Protein AF-A0A9W9ZNZ1-F1 (afdb_monomer_lite)

Radius of gyration: 25.0 Å; chains: 1; bounding box: 39×32×85 Å

Foldseek 3Di:
DDPVVVVVVVVVVVVVVVVVVVVVVVVVVVVVVVVVVVVVVVCVVDDPPPCVVLLVLQVQLLVCCVVVVDDSVVSCVVVVHDPVSCLQCVLLNLLCLQPVPVSVVLVVVQVVVDPDRDSNSSSVSSVVVCVVVVVVSVVCVVVSVHPVDDDDPVSVPDD

Structure (mmCIF, N/CA/C/O backbone):
data_AF-A0A9W9ZNZ1-F1
#
_entry.id   AF-A0A9W9ZNZ1-F1
#
loop_
_atom_site.group_PDB
_atom_site.id
_atom_site.type_symbol
_atom_site.label_atom_id
_atom_site.label_alt_id
_atom_site.label_comp_id
_atom_site.label_asym_id
_atom_site.label_entity_id
_atom_site.label_seq_id
_atom_site.pdbx_PDB_ins_code
_atom_site.Cartn_x
_atom_site.Cartn_y
_atom_site.Cartn_z
_atom_site.occupancy
_atom_site.B_iso_or_equiv
_atom_site.auth_seq_id
_atom_site.auth_comp_id
_atom_site.auth_asym_id
_atom_site.auth_atom_id
_atom_site.pdbx_PDB_model_num
ATOM 1 N N . MET A 1 1 ? 22.520 0.947 -68.127 1.00 58.72 1 MET A N 1
ATOM 2 C CA . MET A 1 1 ? 21.927 0.458 -66.866 1.00 58.72 1 MET A CA 1
ATOM 3 C C . MET A 1 1 ? 20.511 0.990 -66.829 1.00 58.72 1 MET A C 1
ATOM 5 O O . MET A 1 1 ? 20.337 2.164 -67.130 1.00 58.72 1 MET A O 1
ATOM 9 N N . ASP A 1 2 ? 19.522 0.124 -66.625 1.00 77.88 2 ASP A N 1
ATOM 10 C CA . ASP A 1 2 ? 18.105 0.493 -66.675 1.00 77.88 2 ASP A CA 1
ATOM 11 C C . ASP A 1 2 ? 17.727 1.223 -65.376 1.00 77.88 2 ASP A C 1
ATOM 13 O O . ASP A 1 2 ? 17.981 0.727 -64.278 1.00 77.88 2 ASP A O 1
ATOM 17 N N . VAL A 1 3 ? 17.129 2.411 -65.493 1.00 79.56 3 VAL A N 1
ATOM 18 C CA . VAL A 1 3 ? 16.695 3.252 -64.359 1.00 79.56 3 VAL A CA 1
ATOM 19 C C . VAL A 1 3 ? 15.777 2.470 -63.407 1.00 79.56 3 VAL A C 1
ATOM 21 O O . VAL A 1 3 ? 15.743 2.718 -62.200 1.00 79.56 3 VAL A O 1
ATOM 24 N N . LYS A 1 4 ? 15.051 1.477 -63.932 1.00 79.56 4 LYS A N 1
ATOM 25 C CA . LYS A 1 4 ? 14.180 0.591 -63.158 1.00 79.56 4 LYS A CA 1
ATOM 26 C C . LYS A 1 4 ? 14.952 -0.334 -62.210 1.00 79.56 4 LYS A C 1
ATOM 28 O O . LYS A 1 4 ? 14.472 -0.598 -61.104 1.00 79.56 4 LYS A O 1
ATOM 33 N N . ASP A 1 5 ? 16.133 -0.795 -62.616 1.00 83.12 5 ASP A N 1
ATOM 34 C CA . ASP A 1 5 ? 16.986 -1.669 -61.804 1.00 83.12 5 ASP A CA 1
ATOM 35 C C . ASP A 1 5 ? 17.641 -0.887 -60.659 1.00 83.12 5 ASP A C 1
ATOM 37 O O . ASP A 1 5 ? 17.686 -1.368 -59.523 1.00 83.12 5 ASP A O 1
ATOM 41 N N . GLU A 1 6 ? 18.056 0.357 -60.919 1.00 85.25 6 GLU A N 1
ATOM 42 C CA . GLU A 1 6 ? 18.556 1.274 -59.886 1.00 85.25 6 GLU A CA 1
ATOM 43 C C . GLU A 1 6 ? 17.466 1.603 -58.857 1.00 85.25 6 GLU A C 1
ATOM 45 O O . GLU A 1 6 ? 17.697 1.479 -57.653 1.00 85.25 6 GLU A O 1
ATOM 50 N N . LEU A 1 7 ? 16.241 1.905 -59.305 1.00 85.56 7 LEU A N 1
ATOM 51 C CA . LEU A 1 7 ? 15.114 2.191 -58.411 1.00 85.56 7 LEU A CA 1
ATOM 52 C C . LEU A 1 7 ? 14.756 0.985 -57.520 1.00 85.56 7 LEU A C 1
ATOM 54 O O . LEU A 1 7 ? 14.469 1.142 -56.328 1.00 85.56 7 LEU A O 1
ATOM 58 N N . GLN A 1 8 ? 14.808 -0.237 -58.065 1.00 87.06 8 GLN A N 1
ATOM 59 C CA . GLN A 1 8 ? 14.614 -1.458 -57.278 1.00 87.06 8 GLN A CA 1
ATOM 60 C C . GLN A 1 8 ? 15.736 -1.685 -56.261 1.00 87.06 8 GLN A C 1
ATOM 62 O O . GLN A 1 8 ? 15.458 -2.135 -55.142 1.00 87.06 8 GLN A O 1
ATOM 67 N N . ALA A 1 9 ? 16.985 -1.386 -56.622 1.00 86.81 9 ALA A N 1
ATOM 68 C CA . ALA A 1 9 ? 18.118 -1.486 -55.712 1.00 86.81 9 ALA A CA 1
ATOM 69 C C . ALA A 1 9 ? 17.970 -0.504 -54.538 1.00 86.81 9 ALA A C 1
ATOM 71 O O . ALA A 1 9 ? 18.076 -0.919 -53.380 1.00 86.81 9 ALA A O 1
ATOM 72 N N . THR A 1 10 ? 17.606 0.754 -54.809 1.00 86.69 10 THR A N 1
ATOM 73 C CA . THR A 1 10 ? 17.369 1.773 -53.775 1.00 86.69 10 THR A CA 1
ATOM 74 C C . THR A 1 10 ? 16.201 1.403 -52.860 1.00 86.69 10 THR A C 1
ATOM 76 O O . THR A 1 10 ? 16.311 1.522 -51.639 1.00 86.69 10 THR A O 1
ATOM 79 N N . LEU A 1 11 ? 15.098 0.874 -53.406 1.00 90.06 11 LEU A N 1
ATOM 80 C CA . LEU A 1 11 ? 13.949 0.436 -52.606 1.00 90.06 11 LEU A CA 1
ATOM 81 C C . LEU A 1 11 ? 14.306 -0.741 -51.684 1.00 90.06 11 LEU A C 1
ATOM 83 O O . LEU A 1 11 ? 13.904 -0.765 -50.518 1.00 90.06 11 LEU A O 1
ATOM 87 N N . LYS A 1 12 ? 15.081 -1.716 -52.180 1.00 89.38 12 LYS A N 1
ATOM 88 C CA . LYS A 1 12 ? 15.592 -2.828 -51.358 1.00 89.38 12 LYS A CA 1
ATOM 89 C C . LYS A 1 12 ? 16.502 -2.319 -50.241 1.00 89.38 12 LYS A C 1
ATOM 91 O O . LYS A 1 12 ? 16.408 -2.799 -49.111 1.00 89.38 12 LYS A O 1
ATOM 96 N N . GLN A 1 13 ? 17.350 -1.339 -50.540 1.00 90.75 13 GLN A N 1
ATOM 97 C CA . GLN A 1 13 ? 18.266 -0.744 -49.572 1.00 90.75 13 GLN A CA 1
ATOM 98 C C . GLN A 1 13 ? 17.515 0.051 -48.492 1.00 90.75 13 GLN A C 1
ATOM 100 O O . GLN A 1 13 ? 17.805 -0.113 -47.309 1.00 90.75 13 GLN A O 1
ATOM 105 N N . SER A 1 14 ? 16.491 0.817 -48.881 1.00 89.50 14 SER A N 1
ATOM 106 C CA . SER A 1 14 ? 15.605 1.550 -47.967 1.00 89.50 14 SER A CA 1
ATOM 107 C C . SER A 1 14 ? 14.846 0.611 -47.022 1.00 89.50 14 SER A C 1
ATOM 109 O O . SER A 1 14 ? 14.886 0.803 -45.807 1.00 89.50 14 SER A O 1
ATOM 111 N N . LYS A 1 15 ? 14.248 -0.472 -47.542 1.00 92.62 15 LYS A N 1
ATOM 112 C CA . LYS A 1 15 ? 13.574 -1.489 -46.710 1.00 92.62 15 LYS A CA 1
ATOM 113 C C . LYS A 1 15 ? 14.522 -2.127 -45.697 1.00 92.62 15 LYS A C 1
ATOM 115 O O . LYS A 1 15 ? 14.185 -2.246 -44.525 1.00 92.62 15 LYS A O 1
ATOM 120 N N . LYS A 1 16 ? 15.738 -2.472 -46.130 1.00 93.06 16 LYS A N 1
ATOM 121 C CA . LYS A 1 16 ? 16.763 -3.049 -45.251 1.00 93.06 16 LYS A CA 1
ATOM 122 C C . LYS A 1 16 ? 17.169 -2.084 -44.132 1.00 93.06 16 LYS A C 1
ATOM 124 O O . LYS A 1 16 ? 17.410 -2.523 -43.010 1.00 93.06 16 LYS A O 1
ATOM 129 N N . PHE A 1 17 ? 17.230 -0.785 -44.425 1.00 92.19 17 PHE A N 1
ATOM 130 C CA . PHE A 1 17 ? 17.522 0.249 -43.433 1.00 92.19 17 PHE A CA 1
ATOM 131 C C . PHE A 1 17 ? 16.384 0.399 -42.414 1.00 92.19 17 PHE A C 1
ATOM 133 O O . PHE A 1 17 ? 16.641 0.470 -41.213 1.00 92.19 17 PHE A O 1
ATOM 140 N N . GLN A 1 18 ? 15.130 0.357 -42.875 1.00 92.56 18 GLN A N 1
ATOM 141 C CA . GLN A 1 18 ? 13.954 0.398 -42.005 1.00 92.56 18 GLN A CA 1
ATOM 142 C C . GLN A 1 18 ? 13.894 -0.817 -41.069 1.00 92.56 18 GLN A C 1
ATOM 144 O O . GLN A 1 18 ? 13.687 -0.660 -39.867 1.00 92.56 18 GLN A O 1
ATOM 149 N N . ASP A 1 19 ? 14.145 -2.020 -41.590 1.00 93.50 19 ASP A N 1
ATOM 150 C CA . ASP A 1 19 ? 14.170 -3.246 -40.787 1.00 93.50 19 ASP A CA 1
ATOM 151 C C . ASP A 1 19 ? 15.261 -3.203 -39.709 1.00 93.50 19 ASP A C 1
ATOM 153 O O . ASP A 1 19 ? 15.041 -3.628 -38.572 1.00 93.50 19 ASP A O 1
ATOM 157 N N . LEU A 1 20 ? 16.438 -2.664 -40.043 1.00 93.94 20 LEU A N 1
ATOM 158 C CA . LEU A 1 20 ? 17.521 -2.446 -39.082 1.00 93.94 20 LEU A CA 1
ATOM 159 C C . LEU A 1 20 ? 17.131 -1.430 -38.002 1.00 93.94 20 LEU A C 1
ATOM 161 O O . LEU A 1 20 ? 17.412 -1.666 -36.825 1.00 93.94 20 LEU A O 1
ATOM 165 N N . SER A 1 21 ? 16.459 -0.341 -38.380 1.00 92.50 21 SER A N 1
ATOM 166 C CA . SER A 1 21 ? 15.965 0.668 -37.438 1.00 92.50 21 SER A CA 1
ATOM 167 C C . SER A 1 21 ? 14.959 0.070 -36.453 1.00 92.50 21 SER A C 1
ATOM 169 O O . SER A 1 21 ? 15.146 0.181 -35.243 1.00 92.50 21 SER A O 1
ATOM 171 N N . ASN A 1 22 ? 13.961 -0.662 -36.955 1.00 92.75 22 ASN A N 1
ATOM 172 C CA . ASN A 1 22 ? 12.922 -1.286 -36.132 1.00 92.75 22 ASN A CA 1
ATOM 173 C C . ASN A 1 22 ? 13.507 -2.329 -35.163 1.00 92.75 22 ASN A C 1
ATOM 175 O O . ASN A 1 22 ? 13.097 -2.422 -34.007 1.00 92.75 22 ASN A O 1
ATOM 179 N N . ARG A 1 23 ? 14.502 -3.112 -35.607 1.00 93.12 23 ARG A N 1
ATOM 180 C CA . ARG A 1 23 ? 15.212 -4.062 -34.732 1.00 93.12 23 ARG A CA 1
ATOM 181 C C . ARG A 1 23 ? 15.959 -3.346 -33.614 1.00 93.12 23 ARG A C 1
ATOM 183 O O . ARG A 1 23 ? 15.912 -3.792 -32.472 1.00 93.12 23 ARG A O 1
ATOM 190 N N . ARG A 1 24 ? 16.629 -2.236 -33.930 1.00 94.12 24 ARG A N 1
ATOM 191 C CA . ARG A 1 24 ? 17.354 -1.437 -32.938 1.00 94.12 24 ARG A CA 1
ATOM 192 C C . ARG A 1 24 ? 16.403 -0.810 -31.921 1.00 94.12 24 ARG A C 1
ATOM 194 O O . ARG A 1 24 ? 16.706 -0.819 -30.734 1.00 94.12 24 ARG A O 1
ATOM 201 N N . GLU A 1 25 ? 15.248 -0.330 -32.370 1.00 93.19 25 GLU A N 1
ATOM 202 C CA . GLU A 1 25 ? 14.194 0.200 -31.502 1.00 93.19 25 GLU A CA 1
ATOM 203 C C . GLU A 1 25 ? 13.619 -0.880 -30.573 1.00 93.19 25 GLU A C 1
ATOM 205 O O . GLU A 1 25 ? 13.505 -0.658 -29.371 1.00 93.19 25 GLU A O 1
ATOM 210 N N . ALA A 1 26 ? 13.363 -2.089 -31.080 1.00 93.00 26 ALA A N 1
ATOM 211 C CA . ALA A 1 26 ? 12.909 -3.210 -30.256 1.00 93.00 26 ALA A CA 1
ATOM 212 C C . ALA A 1 26 ? 13.941 -3.620 -29.188 1.00 93.00 26 ALA A C 1
ATOM 214 O O . ALA A 1 26 ? 13.572 -3.914 -28.050 1.00 93.00 26 ALA A O 1
ATOM 215 N N . GLU A 1 27 ? 15.234 -3.619 -29.524 1.00 95.44 27 GLU A N 1
ATOM 216 C CA . GLU A 1 27 ? 16.312 -3.882 -28.561 1.00 95.44 27 GLU A CA 1
ATOM 217 C C . GLU A 1 27 ? 16.435 -2.769 -27.506 1.00 95.44 27 GLU A C 1
ATOM 219 O O . GLU A 1 27 ? 16.597 -3.054 -26.314 1.00 95.44 27 GLU A O 1
ATOM 224 N N . LEU A 1 28 ? 16.277 -1.502 -27.904 1.00 93.44 28 LEU A N 1
ATOM 225 C CA . LEU A 1 28 ? 16.206 -0.378 -26.966 1.00 93.44 28 LEU A CA 1
ATOM 226 C C . LEU A 1 28 ? 14.998 -0.514 -26.034 1.00 93.44 28 LEU A C 1
ATOM 228 O O . LEU A 1 28 ? 15.151 -0.377 -24.823 1.00 93.44 28 LEU A O 1
ATOM 232 N N . GLN A 1 29 ? 13.829 -0.881 -26.557 1.00 88.12 29 GLN A N 1
ATOM 233 C CA . GLN A 1 29 ? 12.618 -1.067 -25.759 1.00 88.12 29 GLN A CA 1
ATOM 234 C C . GLN A 1 29 ? 12.747 -2.229 -24.764 1.00 88.12 29 GLN A C 1
ATOM 236 O O . GLN A 1 29 ? 12.314 -2.119 -23.611 1.00 88.12 29 GLN A O 1
ATOM 241 N N . LYS A 1 30 ? 13.391 -3.334 -25.166 1.00 91.56 30 LYS A N 1
ATOM 242 C CA . LYS A 1 30 ? 13.742 -4.436 -24.254 1.00 91.56 30 LYS A CA 1
ATOM 243 C C . LYS A 1 30 ? 14.691 -3.968 -23.156 1.00 91.56 30 LYS A C 1
ATOM 245 O O . LYS A 1 30 ? 14.488 -4.325 -21.997 1.00 91.56 30 LYS A O 1
ATOM 250 N N . THR A 1 31 ? 15.691 -3.162 -23.508 1.00 91.12 31 THR A N 1
ATOM 251 C CA . THR A 1 31 ? 16.669 -2.615 -22.558 1.00 91.12 31 THR A CA 1
ATOM 252 C C . THR A 1 31 ? 16.000 -1.676 -21.561 1.00 91.12 31 THR A C 1
ATOM 254 O O . THR A 1 31 ? 16.190 -1.849 -20.362 1.00 91.12 31 THR A O 1
ATOM 257 N N . ILE A 1 32 ? 15.143 -0.763 -22.026 1.00 87.62 32 ILE A N 1
ATOM 258 C CA . ILE A 1 32 ? 14.329 0.116 -21.174 1.00 87.62 32 ILE A CA 1
ATOM 259 C C . ILE A 1 32 ? 13.466 -0.721 -20.226 1.00 87.62 32 ILE A C 1
ATOM 261 O O . ILE A 1 32 ? 13.457 -0.481 -19.025 1.00 87.62 32 ILE A O 1
ATOM 265 N N . SER A 1 33 ? 12.805 -1.764 -20.733 1.00 84.38 33 SER A N 1
ATOM 266 C CA . SER A 1 33 ? 11.963 -2.648 -19.913 1.00 84.38 33 SER A CA 1
ATOM 267 C C . SER A 1 33 ? 12.765 -3.455 -18.882 1.00 84.38 33 SER A C 1
ATOM 269 O O . SER A 1 33 ? 12.270 -3.764 -17.800 1.00 84.38 33 SER A O 1
ATOM 271 N N . ALA A 1 34 ? 14.001 -3.839 -19.206 1.00 84.38 34 ALA A N 1
ATOM 272 C CA . ALA A 1 34 ? 14.905 -4.511 -18.275 1.00 84.38 34 ALA A CA 1
ATOM 273 C C . ALA A 1 34 ? 15.464 -3.538 -17.226 1.00 84.38 34 ALA A C 1
ATOM 275 O O . ALA A 1 34 ? 15.555 -3.892 -16.054 1.00 84.38 34 ALA A O 1
ATOM 276 N N . MET A 1 35 ? 15.792 -2.307 -17.626 1.00 82.12 35 MET A N 1
ATOM 277 C CA . MET A 1 35 ? 16.203 -1.239 -16.717 1.00 82.12 35 MET A CA 1
ATOM 278 C C . MET A 1 35 ? 15.071 -0.858 -15.769 1.00 82.12 35 MET A C 1
ATOM 280 O O . MET A 1 35 ? 15.324 -0.753 -14.579 1.00 82.12 35 MET A O 1
ATOM 284 N N . GLN A 1 36 ? 13.831 -0.749 -16.252 1.00 65.88 36 GLN A N 1
ATOM 285 C CA . GLN A 1 36 ? 12.671 -0.475 -15.405 1.00 65.88 36 GLN A CA 1
ATOM 286 C C . GLN A 1 36 ? 12.456 -1.585 -14.371 1.00 65.88 36 GLN A C 1
ATOM 288 O O . GLN A 1 36 ? 12.281 -1.287 -13.199 1.00 65.88 36 GLN A O 1
ATOM 293 N N . ARG A 1 37 ? 12.585 -2.863 -14.764 1.00 66.75 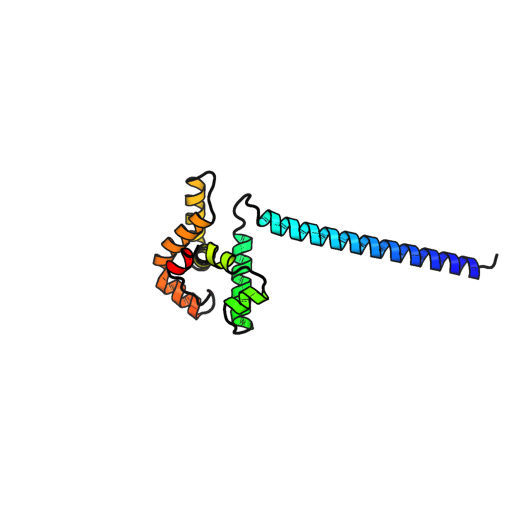37 ARG A N 1
ATOM 294 C CA . ARG A 1 37 ? 12.552 -3.986 -13.810 1.00 66.75 37 ARG A CA 1
ATOM 295 C C . ARG A 1 37 ? 13.669 -3.907 -12.774 1.00 66.75 37 ARG A C 1
ATOM 297 O O . ARG A 1 37 ? 13.412 -4.126 -11.600 1.00 66.75 37 ARG A O 1
ATOM 304 N N . ARG A 1 38 ? 14.889 -3.549 -13.185 1.00 72.75 38 ARG A N 1
ATOM 305 C CA . ARG A 1 38 ? 16.009 -3.346 -12.255 1.00 72.75 38 ARG A CA 1
ATOM 306 C C . ARG A 1 38 ? 15.803 -2.141 -11.346 1.00 72.75 38 ARG A C 1
ATOM 308 O O . ARG A 1 38 ? 16.240 -2.197 -10.208 1.00 72.75 38 ARG A O 1
ATOM 315 N N . ILE A 1 39 ? 15.172 -1.070 -11.824 1.00 64.69 39 ILE A N 1
ATOM 316 C CA . ILE A 1 39 ? 14.781 0.077 -11.000 1.00 64.69 39 ILE A CA 1
ATOM 317 C C . ILE A 1 39 ? 13.745 -0.379 -9.977 1.00 64.69 39 ILE A C 1
ATOM 319 O O . ILE A 1 39 ? 13.967 -0.153 -8.801 1.00 64.69 39 ILE A O 1
ATOM 323 N N . ASP A 1 40 ? 12.707 -1.114 -10.374 1.00 53.94 40 ASP A N 1
ATOM 324 C CA . ASP A 1 40 ? 11.700 -1.651 -9.449 1.00 53.94 40 ASP A CA 1
ATOM 325 C C . ASP A 1 40 ? 12.316 -2.640 -8.427 1.00 53.94 40 ASP A C 1
ATOM 327 O O . ASP A 1 40 ? 11.925 -2.675 -7.258 1.00 53.94 40 ASP A O 1
ATOM 331 N N . GLU A 1 41 ? 13.306 -3.437 -8.847 1.00 56.41 41 GLU A N 1
ATOM 332 C CA . GLU A 1 41 ? 14.076 -4.346 -7.987 1.00 56.41 41 GLU A CA 1
ATOM 333 C C . GLU A 1 41 ? 15.003 -3.583 -7.030 1.00 56.41 41 GLU A C 1
ATOM 335 O O . GLU A 1 41 ? 15.049 -3.917 -5.851 1.00 56.41 41 GLU A O 1
ATOM 340 N N . LEU A 1 42 ? 15.704 -2.542 -7.494 1.00 51.84 42 LEU A N 1
ATOM 341 C CA . LEU A 1 42 ? 16.569 -1.679 -6.676 1.00 51.84 42 LEU A CA 1
ATOM 342 C C . LEU A 1 42 ? 15.761 -0.779 -5.734 1.00 51.84 42 LEU A C 1
ATOM 344 O O . LEU A 1 42 ? 16.164 -0.572 -4.598 1.00 51.84 42 LEU A O 1
ATOM 348 N N . GLU A 1 43 ? 14.583 -0.327 -6.151 1.00 52.16 43 GLU A N 1
ATOM 349 C CA . GLU A 1 43 ? 13.572 0.269 -5.276 1.00 52.16 43 GLU A CA 1
ATOM 350 C C . GLU A 1 43 ? 13.096 -0.733 -4.207 1.00 52.16 43 GLU A C 1
ATOM 352 O O . GLU A 1 43 ? 12.691 -0.332 -3.114 1.00 52.16 43 GLU A O 1
ATOM 357 N N . GLY A 1 44 ? 13.178 -2.038 -4.490 1.00 43.19 44 GLY A N 1
ATOM 358 C CA . GLY A 1 44 ? 13.040 -3.119 -3.513 1.00 43.19 44 GLY A CA 1
ATOM 359 C C . GLY A 1 44 ? 14.292 -3.362 -2.654 1.00 43.19 44 GLY A C 1
ATOM 360 O O . GLY A 1 44 ? 14.166 -3.808 -1.512 1.00 43.19 44 GLY A O 1
ATOM 361 N N . VAL A 1 45 ? 15.492 -3.026 -3.144 1.00 40.97 45 VAL A N 1
ATOM 362 C CA . VAL A 1 45 ? 16.776 -3.096 -2.420 1.00 40.97 45 VAL A CA 1
ATOM 363 C C . VAL A 1 45 ? 17.067 -1.752 -1.742 1.00 40.97 45 VAL A C 1
ATOM 365 O O . VAL A 1 45 ? 17.932 -0.985 -2.139 1.00 40.97 45 VAL A O 1
ATOM 368 N N . ILE A 1 46 ? 16.302 -1.492 -0.682 1.00 48.84 46 ILE A N 1
ATOM 369 C CA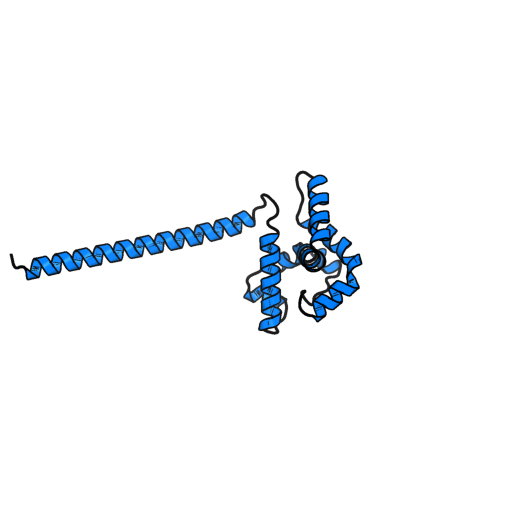 . ILE A 1 46 ? 16.632 -0.703 0.519 1.00 48.84 46 ILE A CA 1
ATOM 370 C C . ILE A 1 46 ? 17.863 0.225 0.376 1.00 48.84 46 ILE A C 1
ATOM 372 O O . ILE A 1 46 ? 18.919 -0.000 0.969 1.00 48.84 46 ILE A O 1
ATOM 376 N N . SER A 1 47 ? 17.682 1.348 -0.316 1.00 41.34 47 SER A N 1
ATOM 377 C CA . SER A 1 47 ? 18.298 2.614 0.079 1.00 41.34 47 SER A CA 1
ATOM 378 C C . SER A 1 47 ? 17.175 3.635 0.249 1.00 41.34 47 SER A C 1
ATOM 380 O O . SER A 1 47 ? 16.620 4.115 -0.732 1.00 41.34 47 SER A O 1
ATOM 382 N N . GLY A 1 48 ? 16.790 3.902 1.501 1.00 47.62 48 GLY A N 1
ATOM 383 C CA . GLY A 1 48 ? 15.773 4.900 1.847 1.00 47.62 48 GLY A CA 1
ATOM 384 C C . GLY A 1 48 ? 14.335 4.494 1.507 1.00 47.62 48 GLY A C 1
ATOM 385 O O . GLY A 1 48 ? 13.768 5.014 0.561 1.00 47.62 48 GLY A O 1
ATOM 386 N N . LEU A 1 49 ? 13.761 3.570 2.294 1.00 56.97 49 LEU A N 1
ATOM 387 C CA . LEU A 1 49 ? 12.316 3.320 2.482 1.00 56.97 49 LEU A CA 1
ATOM 388 C C . LEU A 1 49 ? 11.392 3.893 1.377 1.00 56.97 49 LEU A C 1
ATOM 390 O O . LEU A 1 49 ? 10.729 4.905 1.600 1.00 56.97 49 LEU A O 1
ATOM 394 N N . ASN A 1 50 ? 11.316 3.259 0.199 1.00 64.00 50 ASN A N 1
ATOM 395 C CA . ASN A 1 50 ? 10.355 3.636 -0.848 1.00 64.00 50 ASN A CA 1
ATOM 396 C C . ASN A 1 50 ? 8.926 3.213 -0.437 1.00 64.00 50 ASN A C 1
ATOM 398 O O . ASN A 1 50 ? 8.362 2.229 -0.928 1.00 64.00 50 ASN A O 1
ATOM 402 N N . LEU A 1 51 ? 8.361 3.939 0.531 1.00 75.69 51 LEU A N 1
ATOM 403 C CA . LEU A 1 51 ? 7.002 3.742 1.038 1.00 75.69 51 LEU A CA 1
ATOM 404 C C . LEU A 1 51 ? 5.959 4.153 -0.011 1.00 75.69 51 LEU A C 1
ATOM 406 O O . LEU A 1 51 ? 4.883 3.560 -0.066 1.00 75.69 51 LEU A O 1
ATOM 410 N N . ASP A 1 52 ? 6.311 5.044 -0.940 1.00 79.94 52 ASP A N 1
ATOM 411 C CA . ASP A 1 52 ? 5.470 5.417 -2.083 1.00 79.94 52 ASP A CA 1
ATOM 412 C C . ASP A 1 52 ? 5.087 4.207 -2.935 1.00 79.94 52 ASP A C 1
ATOM 414 O O . ASP A 1 52 ? 3.921 4.035 -3.311 1.00 79.94 52 ASP A O 1
ATOM 418 N N . GLY A 1 53 ? 6.053 3.328 -3.217 1.00 80.62 53 GLY A N 1
ATOM 419 C CA . GLY A 1 53 ? 5.806 2.072 -3.919 1.00 80.62 53 GLY A CA 1
ATOM 420 C C . GLY A 1 53 ? 4.792 1.197 -3.180 1.00 80.62 53 GLY A C 1
ATOM 421 O O . GLY A 1 53 ? 3.909 0.598 -3.797 1.00 80.62 53 GLY A O 1
ATOM 422 N N . VAL A 1 54 ? 4.858 1.156 -1.849 1.00 83.38 54 VAL A N 1
ATOM 423 C CA . VAL A 1 54 ? 3.901 0.416 -1.015 1.00 83.38 54 VAL A CA 1
ATOM 424 C C . VAL A 1 54 ? 2.509 1.053 -1.076 1.00 83.38 54 VAL A C 1
ATOM 426 O O . VAL A 1 54 ? 1.542 0.345 -1.364 1.00 83.38 54 VAL A O 1
ATOM 429 N N . HIS A 1 55 ? 2.392 2.373 -0.908 1.00 86.94 55 HIS A N 1
ATOM 430 C CA . HIS A 1 55 ? 1.109 3.077 -0.988 1.00 86.94 55 HIS A CA 1
ATOM 431 C C . HIS A 1 55 ? 0.435 2.899 -2.354 1.00 86.94 55 HIS A C 1
ATOM 433 O O . HIS A 1 55 ? -0.772 2.651 -2.431 1.00 86.94 55 HIS A O 1
ATOM 439 N N . LYS A 1 56 ? 1.208 2.962 -3.449 1.00 87.94 56 LYS A N 1
ATOM 440 C CA . LYS A 1 56 ? 0.709 2.695 -4.809 1.00 87.94 56 LYS A CA 1
ATOM 4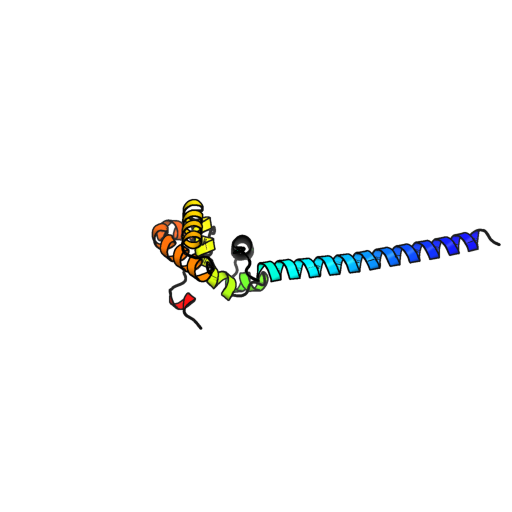41 C C . LYS A 1 56 ? 0.152 1.277 -4.926 1.00 87.94 56 LYS A C 1
ATOM 443 O O . LYS A 1 56 ? -0.956 1.098 -5.436 1.00 87.94 56 LYS A O 1
ATOM 448 N N . ARG A 1 57 ? 0.885 0.273 -4.426 1.00 87.19 57 ARG A N 1
ATOM 449 C CA . ARG A 1 57 ? 0.437 -1.129 -4.431 1.00 87.19 57 ARG A CA 1
ATOM 450 C C . ARG A 1 57 ? -0.839 -1.318 -3.604 1.00 87.19 57 ARG A C 1
ATOM 452 O O . ARG A 1 57 ? -1.773 -1.948 -4.095 1.00 87.19 57 ARG A O 1
ATOM 459 N N . TYR A 1 58 ? -0.921 -0.720 -2.413 1.00 90.31 58 TYR A N 1
ATOM 460 C CA . TYR A 1 58 ? -2.119 -0.757 -1.566 1.00 90.31 58 TYR A CA 1
ATOM 461 C C . TYR A 1 58 ? -3.342 -0.183 -2.288 1.00 90.31 58 TYR A C 1
ATOM 463 O O . TYR A 1 58 ? -4.361 -0.862 -2.417 1.00 90.31 58 TYR A O 1
ATOM 471 N N . LYS A 1 59 ? -3.222 1.032 -2.844 1.00 90.44 59 LYS A N 1
ATOM 472 C CA . LYS A 1 59 ? -4.308 1.696 -3.584 1.00 90.44 59 LYS A CA 1
ATOM 473 C C . LYS A 1 59 ? -4.763 0.879 -4.797 1.00 90.44 59 LYS A C 1
ATOM 475 O O . LYS A 1 59 ? -5.959 0.796 -5.065 1.00 90.44 59 LYS A O 1
ATOM 480 N N . ARG A 1 60 ? -3.835 0.246 -5.527 1.00 90.94 60 ARG A N 1
ATOM 481 C CA . ARG A 1 60 ? -4.170 -0.626 -6.667 1.00 90.94 60 ARG A CA 1
ATOM 482 C C . ARG A 1 60 ? -4.936 -1.874 -6.242 1.00 90.94 60 ARG A C 1
ATOM 484 O O . ARG A 1 60 ? -5.951 -2.179 -6.860 1.00 90.94 60 ARG A O 1
ATOM 491 N N . VAL A 1 61 ? -4.492 -2.562 -5.192 1.00 89.94 61 VAL A N 1
ATOM 492 C CA . VAL A 1 61 ? -5.197 -3.743 -4.672 1.00 89.94 61 VAL A CA 1
ATOM 493 C C . VAL A 1 61 ? -6.588 -3.363 -4.169 1.00 89.94 61 VAL A C 1
ATOM 495 O O . VAL A 1 61 ? -7.553 -4.036 -4.520 1.00 89.94 61 VAL A O 1
ATOM 498 N N . LEU A 1 62 ? -6.712 -2.253 -3.434 1.00 91.81 62 LEU A N 1
ATOM 499 C CA . LEU A 1 62 ? -8.003 -1.728 -2.988 1.00 91.81 62 LEU A CA 1
ATOM 500 C C . LEU A 1 62 ? -8.950 -1.475 -4.169 1.00 91.81 62 LEU A C 1
ATOM 502 O O . LEU A 1 62 ? -10.092 -1.928 -4.155 1.00 91.81 62 LEU A O 1
ATOM 506 N N . LYS A 1 63 ? -8.452 -0.823 -5.225 1.00 92.50 63 LYS A N 1
ATOM 507 C CA . LYS A 1 63 ? -9.219 -0.564 -6.446 1.00 92.50 63 LYS A CA 1
ATOM 508 C C . LYS A 1 63 ? -9.700 -1.859 -7.112 1.00 92.50 63 LYS A C 1
ATOM 510 O O . LYS A 1 63 ? -10.860 -1.945 -7.493 1.00 92.50 63 LYS A O 1
ATOM 515 N N . ILE A 1 64 ? -8.856 -2.889 -7.194 1.00 90.69 64 ILE A N 1
ATOM 516 C CA . ILE A 1 64 ? -9.241 -4.189 -7.770 1.00 90.69 64 ILE A CA 1
ATOM 517 C C . ILE A 1 64 ? -10.329 -4.872 -6.931 1.00 90.69 64 ILE A C 1
ATOM 519 O O . ILE A 1 64 ? -11.286 -5.392 -7.504 1.00 90.69 64 ILE A O 1
ATOM 523 N N . VAL A 1 65 ? -10.210 -4.848 -5.597 1.00 89.88 65 VAL A N 1
ATOM 524 C CA . VAL A 1 65 ? -11.240 -5.385 -4.687 1.00 89.88 65 VAL A CA 1
ATOM 525 C C . VAL A 1 65 ?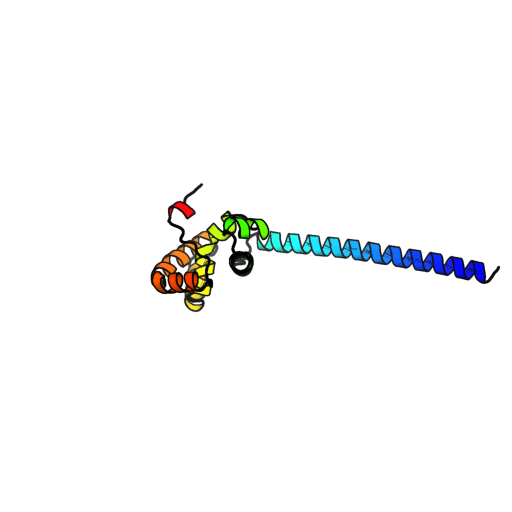 -12.590 -4.714 -4.953 1.00 89.88 65 VAL A C 1
ATOM 527 O O . VAL A 1 65 ? -13.602 -5.403 -5.054 1.00 89.88 65 VAL A O 1
ATOM 530 N N . GLN A 1 66 ? -12.606 -3.391 -5.120 1.00 89.31 66 GLN A N 1
ATOM 531 C CA . GLN A 1 66 ? -13.828 -2.628 -5.385 1.00 89.31 66 GLN A CA 1
ATOM 532 C C . GLN A 1 66 ? -14.407 -2.892 -6.781 1.00 89.31 66 GLN A C 1
ATOM 534 O O . GLN A 1 66 ? -15.587 -3.215 -6.906 1.00 89.31 66 GLN A O 1
ATOM 539 N N . GLU A 1 67 ? -13.587 -2.769 -7.829 1.00 91.75 67 GLU A N 1
ATOM 540 C CA . GLU A 1 67 ? -14.028 -2.879 -9.225 1.00 91.75 67 GLU A CA 1
ATOM 541 C C . GLU A 1 67 ? -14.505 -4.290 -9.565 1.00 91.75 67 GLU A C 1
ATOM 543 O O . GLU A 1 67 ? -15.508 -4.463 -10.254 1.00 91.75 67 GLU A O 1
ATOM 548 N N . LYS A 1 68 ? -13.794 -5.310 -9.074 1.00 90.19 68 LYS A N 1
ATOM 549 C CA . LYS A 1 68 ? -14.078 -6.712 -9.402 1.00 90.19 68 LYS A CA 1
ATOM 550 C C . LYS A 1 68 ? -14.908 -7.427 -8.345 1.00 90.19 68 LYS A C 1
ATOM 552 O O . LYS A 1 68 ? -15.260 -8.584 -8.556 1.00 90.19 68 LYS A O 1
ATOM 557 N N . ARG A 1 69 ? -15.195 -6.768 -7.214 1.00 88.19 69 ARG A N 1
ATOM 558 C CA . ARG A 1 69 ? -15.901 -7.346 -6.056 1.00 88.19 69 ARG A CA 1
ATOM 559 C C . ARG A 1 69 ? -15.328 -8.706 -5.644 1.00 88.19 69 ARG A C 1
ATOM 561 O O . ARG A 1 69 ? -16.067 -9.647 -5.363 1.00 88.19 69 ARG A O 1
ATOM 568 N N . CYS A 1 70 ? -14.003 -8.825 -5.657 1.00 87.62 70 CYS A N 1
ATOM 569 C CA . CYS A 1 70 ? -13.301 -10.066 -5.350 1.00 87.62 70 CYS A CA 1
ATOM 570 C C . CYS A 1 70 ? -12.662 -10.030 -3.955 1.00 87.62 70 CYS A C 1
ATOM 572 O O . CYS A 1 70 ? -12.602 -8.991 -3.297 1.00 87.62 70 CYS A O 1
ATOM 574 N N . SER A 1 71 ? -12.186 -11.184 -3.483 1.00 86.94 71 SER A N 1
ATOM 575 C CA . SER A 1 71 ? -11.478 -11.258 -2.205 1.00 86.94 71 SER A CA 1
ATOM 576 C C . SER A 1 71 ? -10.129 -10.530 -2.270 1.00 86.94 71 SER A C 1
ATOM 578 O O . SER A 1 71 ? -9.520 -10.403 -3.333 1.00 86.94 71 SER A O 1
ATOM 580 N N . LEU A 1 72 ? -9.604 -10.108 -1.115 1.00 85.19 72 LEU A N 1
ATOM 581 C CA . LEU A 1 72 ? -8.273 -9.496 -1.034 1.00 85.19 72 LEU A CA 1
ATOM 582 C C . LEU A 1 72 ? -7.185 -10.406 -1.633 1.00 85.19 72 LEU A C 1
ATOM 584 O O . LEU A 1 72 ? -6.343 -9.943 -2.394 1.00 85.19 72 LEU A O 1
ATOM 588 N N . ALA A 1 73 ? -7.227 -11.709 -1.337 1.00 84.88 73 ALA A N 1
ATOM 589 C CA . ALA A 1 73 ? -6.260 -12.671 -1.868 1.00 84.88 73 ALA A CA 1
ATOM 590 C C . ALA A 1 73 ? -6.306 -12.758 -3.404 1.00 84.88 73 ALA A C 1
ATOM 592 O O . ALA A 1 73 ? -5.264 -12.834 -4.054 1.00 84.88 73 ALA A O 1
ATOM 593 N N . GLU A 1 74 ? -7.507 -12.702 -3.982 1.00 87.31 74 GLU A N 1
ATOM 594 C CA . GLU A 1 74 ? -7.711 -12.672 -5.428 1.00 87.31 74 GLU A CA 1
ATOM 595 C C . GLU A 1 74 ? -7.157 -11.383 -6.045 1.00 87.31 74 GLU A C 1
ATOM 597 O O . GLU A 1 74 ? -6.397 -11.435 -7.011 1.00 87.31 74 GLU A O 1
ATOM 602 N N . ALA A 1 75 ? -7.472 -10.228 -5.454 1.00 89.00 75 ALA A N 1
ATOM 603 C CA . ALA A 1 75 ? -6.985 -8.934 -5.919 1.00 89.00 75 ALA A CA 1
ATOM 604 C C . ALA A 1 75 ? -5.451 -8.842 -5.892 1.00 89.00 75 ALA A C 1
ATOM 606 O O . ALA A 1 75 ? -4.835 -8.372 -6.850 1.00 89.00 75 ALA A O 1
ATOM 607 N N . MET A 1 76 ? -4.824 -9.346 -4.824 1.00 85.25 76 MET A N 1
ATOM 608 C CA . MET A 1 76 ? -3.367 -9.428 -4.712 1.00 85.25 76 MET A CA 1
ATOM 609 C C . MET A 1 76 ? -2.761 -10.338 -5.782 1.00 85.25 76 MET A C 1
ATOM 611 O O . MET A 1 76 ? -1.775 -9.955 -6.411 1.00 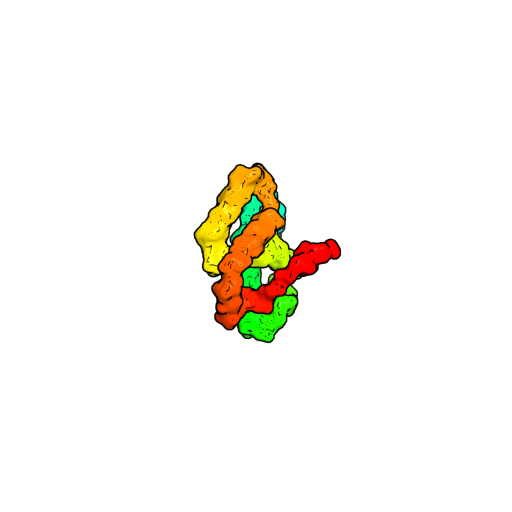85.25 76 MET A O 1
ATOM 615 N N . ARG A 1 77 ? -3.368 -11.509 -6.032 1.00 87.19 77 ARG A N 1
ATOM 616 C CA . ARG A 1 77 ? -2.914 -12.439 -7.077 1.00 87.19 77 ARG A CA 1
ATOM 617 C C . ARG A 1 77 ? -2.991 -11.806 -8.464 1.00 87.19 77 ARG A C 1
ATOM 619 O O . ARG A 1 77 ? -2.039 -11.913 -9.225 1.00 87.19 77 ARG A O 1
ATOM 626 N N . GLN A 1 78 ? -4.092 -11.127 -8.778 1.00 86.88 78 GLN A N 1
ATOM 627 C CA . GLN A 1 78 ? -4.285 -10.483 -10.080 1.00 86.88 78 GLN A CA 1
ATOM 628 C C . GLN A 1 78 ? -3.333 -9.313 -10.318 1.00 86.88 78 GLN A C 1
ATOM 630 O O . GLN A 1 78 ? -2.905 -9.096 -11.446 1.00 86.88 78 GLN A O 1
ATOM 635 N N . TYR A 1 79 ? -3.005 -8.558 -9.271 1.00 85.88 79 TYR A N 1
ATOM 636 C CA . TYR A 1 79 ? -2.035 -7.473 -9.371 1.00 85.88 79 TYR A CA 1
ATOM 637 C C . TYR A 1 79 ? -0.578 -7.965 -9.342 1.00 85.88 79 TYR A C 1
ATOM 639 O O . TYR A 1 79 ? 0.325 -7.224 -9.715 1.00 85.88 79 TYR A O 1
ATOM 647 N N . GLY A 1 80 ? -0.340 -9.208 -8.911 1.00 83.56 80 GLY A N 1
ATOM 648 C CA . GLY A 1 80 ? 0.999 -9.787 -8.803 1.00 83.56 80 GLY A CA 1
ATOM 649 C C . GLY A 1 80 ? 1.763 -9.347 -7.552 1.00 83.56 80 GLY A C 1
ATOM 650 O O . GLY A 1 80 ? 2.990 -9.318 -7.564 1.00 83.56 80 GLY A O 1
ATOM 651 N N . VAL A 1 81 ? 1.066 -8.993 -6.465 1.00 78.69 81 VAL A N 1
ATOM 652 C CA . VAL A 1 81 ? 1.712 -8.605 -5.200 1.00 78.69 81 VAL A CA 1
ATOM 653 C C . VAL A 1 81 ? 1.802 -9.804 -4.255 1.00 78.69 81 VAL A C 1
ATOM 655 O O . VAL A 1 81 ? 0.771 -10.412 -3.947 1.00 78.69 81 VAL A O 1
ATOM 658 N N . PRO A 1 82 ? 3.002 -10.134 -3.738 1.00 76.94 82 PRO A N 1
ATOM 659 C CA . PRO A 1 82 ? 3.151 -11.172 -2.730 1.00 76.94 82 PRO A CA 1
ATOM 660 C C . PRO A 1 82 ? 2.294 -10.881 -1.498 1.00 76.94 82 PRO A C 1
ATOM 662 O O . PRO A 1 82 ? 2.218 -9.745 -1.027 1.00 76.94 82 PRO A O 1
ATOM 665 N N . ARG A 1 83 ? 1.696 -11.929 -0.918 1.00 70.50 83 ARG A N 1
ATOM 666 C CA . ARG A 1 83 ? 0.870 -11.812 0.296 1.00 70.50 83 ARG A CA 1
ATOM 667 C C . ARG A 1 83 ? 1.586 -11.063 1.427 1.00 70.50 83 ARG A C 1
ATOM 669 O O . ARG A 1 83 ? 0.976 -10.248 2.116 1.00 70.50 83 ARG A O 1
ATOM 676 N N . ASN A 1 84 ? 2.883 -11.322 1.577 1.00 74.00 84 ASN A N 1
ATOM 677 C CA . ASN A 1 84 ? 3.702 -10.762 2.647 1.00 74.00 84 ASN A CA 1
ATOM 678 C C . ASN A 1 84 ? 3.917 -9.249 2.485 1.00 74.00 84 ASN A C 1
ATOM 680 O O . ASN A 1 84 ? 3.986 -8.543 3.477 1.00 74.00 84 ASN A O 1
ATOM 684 N N . THR A 1 85 ? 3.917 -8.718 1.259 1.00 74.56 85 THR A N 1
ATOM 685 C CA . THR A 1 85 ? 4.198 -7.297 1.009 1.00 74.56 85 THR A CA 1
ATOM 686 C C . THR A 1 85 ? 3.145 -6.371 1.612 1.00 74.56 85 THR A C 1
ATOM 688 O O . THR A 1 85 ? 3.501 -5.382 2.243 1.00 74.56 85 THR A O 1
ATOM 691 N N . LEU A 1 86 ? 1.850 -6.678 1.446 1.00 76.44 86 LEU A N 1
ATOM 692 C CA . LEU A 1 86 ? 0.804 -5.885 2.101 1.00 76.44 86 LEU A CA 1
ATOM 693 C C . LEU A 1 86 ? 0.742 -6.164 3.599 1.00 76.44 86 LEU A C 1
ATOM 695 O O . LEU A 1 86 ? 0.520 -5.232 4.359 1.00 76.44 86 LEU A O 1
ATOM 699 N N . ARG A 1 87 ? 0.961 -7.415 4.027 1.00 76.56 87 ARG A N 1
ATOM 700 C CA . ARG A 1 87 ? 1.015 -7.760 5.454 1.00 76.56 87 ARG A CA 1
ATOM 701 C C . ARG A 1 87 ? 2.033 -6.903 6.197 1.00 76.56 87 ARG A C 1
ATOM 703 O O . ARG A 1 87 ? 1.728 -6.413 7.276 1.00 76.56 87 ARG A O 1
ATOM 710 N N . ASP A 1 88 ? 3.216 -6.745 5.621 1.00 83.12 88 ASP A N 1
ATOM 711 C CA . ASP A 1 88 ? 4.350 -6.129 6.299 1.00 83.12 88 ASP A CA 1
ATOM 712 C C . ASP A 1 88 ? 4.281 -4.586 6.293 1.00 83.12 88 ASP A C 1
ATOM 714 O O . ASP A 1 88 ? 5.137 -3.950 6.901 1.00 83.12 88 ASP A O 1
ATOM 718 N N . CYS A 1 89 ? 3.292 -3.983 5.615 1.00 87.38 89 CYS A N 1
ATOM 719 C CA . CYS A 1 89 ? 3.178 -2.525 5.462 1.00 87.38 89 CYS A CA 1
ATOM 720 C C . CYS A 1 89 ? 1.729 -1.992 5.533 1.00 87.38 89 CYS A C 1
ATOM 722 O O . CYS A 1 89 ? 1.424 -0.928 4.978 1.00 87.38 89 CYS A O 1
ATOM 724 N N . ILE A 1 90 ? 0.796 -2.753 6.113 1.00 88.81 90 ILE A N 1
ATOM 725 C CA . ILE A 1 90 ? -0.624 -2.379 6.121 1.00 88.81 90 ILE A CA 1
ATOM 726 C C . ILE A 1 90 ? -0.879 -1.172 7.024 1.00 88.81 90 ILE A C 1
ATOM 728 O O . ILE A 1 90 ? -1.555 -0.241 6.603 1.00 88.81 90 ILE A O 1
ATOM 732 N N . GLY A 1 91 ? -0.303 -1.149 8.222 1.00 92.31 91 GLY A N 1
ATOM 733 C CA . GLY A 1 91 ? -0.397 -0.053 9.178 1.00 92.31 91 GLY A CA 1
ATOM 734 C C . GLY A 1 91 ? 0.189 1.243 8.628 1.00 92.31 91 GLY A C 1
ATOM 735 O O . GLY A 1 91 ? -0.432 2.289 8.779 1.00 92.31 91 GLY A O 1
ATOM 736 N N . ILE A 1 92 ? 1.319 1.173 7.920 1.00 92.12 92 ILE A N 1
ATOM 737 C CA . ILE A 1 92 ? 1.902 2.296 7.169 1.00 92.12 92 ILE A CA 1
ATOM 738 C C . ILE A 1 92 ? 0.871 2.890 6.209 1.00 92.12 92 ILE A C 1
ATOM 740 O O . ILE A 1 92 ? 0.614 4.092 6.221 1.00 92.12 92 ILE A O 1
ATOM 744 N N . CYS A 1 93 ? 0.247 2.043 5.387 1.00 92.50 93 CYS A N 1
ATOM 745 C CA . CYS A 1 93 ? -0.713 2.502 4.388 1.00 92.50 93 CYS A CA 1
ATOM 746 C C . CYS A 1 93 ? -1.988 3.061 5.015 1.00 92.50 93 CYS A C 1
ATOM 748 O O . CYS A 1 93 ? -2.502 4.076 4.551 1.00 92.50 93 CYS A O 1
ATOM 750 N N . GLU A 1 94 ? -2.510 2.391 6.040 1.00 94.50 94 GLU A N 1
ATOM 751 C CA . GLU A 1 94 ? -3.750 2.797 6.690 1.00 94.50 94 GLU A CA 1
ATOM 752 C C . GLU A 1 94 ? -3.570 4.094 7.475 1.00 94.50 94 GLU A C 1
ATOM 754 O O . GLU A 1 94 ? -4.423 4.967 7.355 1.00 94.50 94 GLU A O 1
ATOM 759 N N . LEU A 1 95 ? -2.456 4.275 8.198 1.00 95.12 95 LEU A N 1
ATOM 760 C CA . LEU A 1 95 ? -2.203 5.518 8.928 1.00 95.12 95 LEU A CA 1
ATOM 761 C C . LEU A 1 95 ? -2.053 6.698 7.970 1.00 95.12 95 LEU A C 1
ATOM 763 O O . LEU A 1 95 ? -2.678 7.721 8.205 1.00 95.12 95 LEU A O 1
ATOM 767 N N . PHE A 1 96 ? -1.331 6.529 6.860 1.00 93.69 96 PHE A N 1
ATOM 768 C CA . PHE A 1 96 ? -1.210 7.569 5.835 1.00 93.69 96 PHE A CA 1
ATOM 769 C C . PHE A 1 96 ? -2.573 8.029 5.286 1.00 93.69 96 PHE A C 1
ATOM 771 O O . PHE A 1 96 ? -2.780 9.210 5.036 1.00 93.69 96 PHE A O 1
ATOM 778 N N . ILE A 1 97 ? -3.525 7.107 5.107 1.00 93.56 97 ILE A N 1
ATOM 779 C CA . ILE A 1 97 ? -4.872 7.434 4.607 1.00 93.56 97 ILE A CA 1
ATOM 780 C C . ILE A 1 97 ? -5.758 8.042 5.706 1.00 93.56 97 ILE A C 1
ATOM 782 O O . ILE A 1 97 ? -6.621 8.870 5.415 1.00 93.56 97 ILE A O 1
ATOM 786 N N . VAL A 1 98 ? -5.597 7.593 6.951 1.00 94.75 98 VAL A N 1
ATOM 787 C CA . VAL A 1 98 ? -6.386 8.054 8.101 1.00 94.75 98 VAL A CA 1
ATOM 788 C C . VAL A 1 98 ? -5.962 9.455 8.539 1.00 94.75 98 VAL A C 1
ATOM 790 O O . VAL A 1 98 ? -6.829 10.295 8.785 1.00 94.75 98 VAL A O 1
ATOM 793 N N . ASP A 1 99 ? -4.653 9.679 8.651 1.00 94.50 99 ASP A N 1
ATOM 794 C CA . ASP A 1 99 ? -4.026 10.900 9.150 1.00 94.50 99 ASP A CA 1
ATOM 795 C C . ASP A 1 99 ? -2.571 10.989 8.642 1.00 94.50 99 ASP A C 1
ATOM 797 O O . ASP A 1 99 ? -1.629 10.453 9.237 1.00 94.50 99 ASP A O 1
ATOM 801 N N . GLU A 1 100 ? -2.398 11.673 7.510 1.00 92.38 100 GLU A N 1
ATOM 802 C CA . GLU A 1 100 ? -1.101 11.886 6.858 1.00 92.38 100 GLU A CA 1
ATOM 803 C C . GLU A 1 100 ? -0.118 12.654 7.757 1.00 92.38 100 GLU A C 1
ATOM 805 O O . GLU A 1 100 ? 1.061 12.316 7.830 1.00 92.38 100 GLU A O 1
ATOM 810 N N . GLU A 1 101 ? -0.597 13.636 8.520 1.00 92.50 101 GLU A N 1
ATOM 811 C CA . GLU A 1 101 ? 0.254 14.440 9.400 1.00 92.50 101 GLU A CA 1
ATOM 812 C C . GLU A 1 101 ? 0.800 13.596 10.565 1.00 92.50 101 GLU A C 1
ATOM 814 O O . GLU A 1 101 ? 1.970 13.692 10.952 1.00 92.50 101 GLU A O 1
ATOM 819 N N . LYS A 1 102 ? -0.036 12.726 11.143 1.00 93.62 102 LYS A N 1
ATOM 820 C CA . LYS A 1 102 ? 0.392 11.770 12.170 1.00 93.62 102 LYS A CA 1
ATOM 821 C C . LYS A 1 102 ? 1.353 10.729 11.602 1.00 93.62 102 LYS A C 1
ATOM 823 O O . LYS A 1 102 ? 2.321 10.388 12.282 1.00 93.62 102 LYS A O 1
ATOM 828 N N . TYR A 1 103 ? 1.123 10.261 10.379 1.00 92.12 103 TYR A N 1
ATOM 829 C CA . TYR A 1 103 ? 2.045 9.373 9.680 1.00 92.12 103 TYR A CA 1
ATOM 830 C C . TYR A 1 103 ? 3.438 9.999 9.505 1.00 92.12 103 TYR A C 1
ATOM 832 O O . TYR A 1 103 ? 4.426 9.387 9.917 1.00 92.12 103 TYR A O 1
ATOM 840 N N . GLU A 1 104 ? 3.527 11.230 8.995 1.00 88.69 104 GLU A N 1
ATOM 841 C CA . GLU A 1 104 ? 4.810 11.924 8.808 1.00 88.69 104 GLU A CA 1
ATOM 842 C C . GLU A 1 104 ? 5.547 12.142 10.136 1.00 88.69 104 GLU A C 1
ATOM 844 O O . GLU A 1 104 ? 6.762 11.957 10.220 1.00 88.69 104 GLU A O 1
ATOM 849 N N . ARG A 1 105 ? 4.816 12.431 11.223 1.00 89.81 105 ARG A N 1
ATOM 850 C CA . ARG A 1 105 ? 5.403 12.487 12.573 1.00 89.81 105 ARG A CA 1
ATOM 851 C C . ARG A 1 105 ? 6.005 11.152 13.007 1.00 89.81 105 ARG A C 1
ATOM 853 O O . ARG A 1 105 ? 7.114 11.137 13.536 1.00 89.81 105 ARG A O 1
ATOM 860 N N . VAL A 1 106 ? 5.303 10.036 12.787 1.00 88.94 106 VAL A N 1
ATOM 861 C CA . VAL A 1 106 ? 5.825 8.693 13.100 1.00 88.94 106 VAL A CA 1
ATOM 862 C C . VAL A 1 106 ? 7.092 8.411 12.291 1.00 88.94 106 VAL A C 1
ATOM 864 O O . VAL A 1 106 ? 8.081 7.946 12.857 1.00 88.94 106 VAL A O 1
ATOM 867 N N . LEU A 1 107 ? 7.101 8.744 10.997 1.00 85.31 107 LEU A N 1
ATOM 868 C CA . LEU A 1 107 ? 8.287 8.594 10.156 1.00 85.31 107 LEU A CA 1
ATOM 869 C C . LEU A 1 107 ? 9.465 9.439 10.638 1.00 85.31 107 LEU A C 1
ATOM 871 O O . LEU A 1 107 ? 10.578 8.918 10.716 1.00 85.31 107 LEU A O 1
ATOM 875 N N . GLY A 1 108 ? 9.233 10.715 10.953 1.00 82.81 108 GLY A N 1
ATOM 876 C CA . GLY A 1 108 ? 10.257 11.621 11.470 1.00 82.81 108 GLY A CA 1
ATOM 877 C C . GLY A 1 108 ? 10.876 11.084 12.757 1.00 82.81 108 GLY A C 1
ATOM 878 O O . GLY A 1 108 ? 12.085 10.881 12.826 1.00 82.81 108 GLY A O 1
ATOM 879 N N . CYS A 1 109 ? 10.040 10.717 13.732 1.00 83.94 109 CYS A N 1
ATOM 880 C CA . CYS A 1 109 ? 10.512 10.158 14.995 1.00 83.94 109 CYS A CA 1
ATOM 881 C C . CYS A 1 109 ? 11.334 8.874 14.822 1.00 83.94 109 CYS A C 1
ATOM 883 O O . CYS A 1 109 ? 12.321 8.689 15.529 1.00 83.94 109 CYS A O 1
ATOM 885 N N . GLU A 1 110 ? 10.946 7.967 13.923 1.00 80.69 110 GLU A N 1
ATOM 886 C CA . GLU A 1 110 ? 11.719 6.740 13.703 1.00 80.69 110 GLU A CA 1
ATOM 887 C C . GLU A 1 110 ? 13.052 7.019 12.994 1.00 80.69 110 GLU A C 1
ATOM 889 O O . GLU A 1 110 ? 14.060 6.404 13.348 1.00 80.69 110 GLU A O 1
ATOM 894 N N . ARG A 1 111 ? 13.091 7.985 12.064 1.00 77.62 111 ARG A N 1
ATOM 895 C CA . ARG A 1 111 ? 14.329 8.449 11.406 1.00 77.62 111 ARG A CA 1
ATOM 896 C C . ARG A 1 111 ? 15.312 9.078 12.384 1.00 77.62 111 ARG A C 1
ATOM 898 O O . ARG A 1 111 ? 16.505 8.807 12.284 1.00 77.62 111 ARG A O 1
ATOM 905 N N . ASP A 1 112 ? 14.818 9.830 13.358 1.00 77.38 112 ASP A N 1
ATOM 906 C CA . ASP A 1 112 ? 15.669 10.493 14.349 1.00 77.38 112 ASP A CA 1
ATOM 907 C C . ASP A 1 112 ? 16.256 9.510 15.378 1.00 77.38 112 ASP A C 1
ATOM 909 O O . ASP A 1 112 ? 17.346 9.725 15.906 1.00 77.38 112 ASP A O 1
ATOM 913 N N . LYS A 1 113 ? 15.564 8.395 15.653 1.00 75.38 113 LYS A N 1
ATOM 914 C CA . LYS A 1 113 ? 16.004 7.380 16.627 1.00 75.38 113 LYS A CA 1
ATOM 915 C C . LYS A 1 113 ? 17.126 6.479 16.118 1.00 75.38 113 LYS A C 1
ATOM 917 O O . LYS A 1 113 ? 17.846 5.897 16.931 1.00 75.38 113 LYS A O 1
ATOM 922 N N . SER A 1 114 ? 17.246 6.271 14.805 1.00 62.56 114 SER A N 1
ATOM 923 C CA . SER A 1 114 ? 18.209 5.312 14.263 1.00 62.56 114 SER A CA 1
ATOM 924 C C . SER A 1 114 ? 18.680 5.649 12.857 1.00 62.56 114 SER A C 1
ATOM 926 O O . SER A 1 114 ? 17.889 5.872 11.948 1.00 62.56 114 SER A O 1
ATOM 928 N N . TRP A 1 115 ? 19.990 5.506 12.643 1.00 54.62 115 TRP A N 1
ATOM 929 C CA . TRP A 1 115 ? 20.614 5.563 11.319 1.00 54.62 115 TRP A CA 1
ATOM 930 C C . TRP A 1 115 ? 20.079 4.494 10.343 1.00 54.62 115 TRP A C 1
ATOM 932 O O . TRP A 1 115 ? 20.196 4.640 9.128 1.00 54.62 115 TRP A O 1
ATOM 942 N N . LYS A 1 116 ? 19.490 3.400 10.856 1.00 63.62 116 LYS A N 1
ATOM 943 C CA . LYS A 1 116 ? 18.880 2.328 10.053 1.00 63.62 116 LYS A CA 1
ATOM 944 C C . LYS A 1 116 ? 17.460 2.047 10.526 1.00 63.62 116 LYS A C 1
ATOM 946 O O . LYS A 1 116 ? 17.217 1.113 11.287 1.00 63.62 116 LYS A O 1
ATOM 951 N N . VAL A 1 117 ? 16.512 2.830 10.029 1.00 69.44 117 VAL A N 1
ATOM 952 C CA . VAL A 1 117 ? 15.089 2.571 10.257 1.00 69.44 117 VAL A CA 1
ATOM 953 C C . VAL A 1 117 ? 14.634 1.374 9.430 1.00 69.44 117 VAL A C 1
ATOM 955 O O . VAL A 1 117 ? 14.776 1.366 8.206 1.00 69.44 117 VAL A O 1
ATOM 958 N N . SER A 1 118 ? 14.066 0.360 10.083 1.00 79.69 118 SER A N 1
ATOM 959 C CA . SER A 1 118 ? 13.448 -0.762 9.375 1.00 79.69 118 SER A CA 1
ATOM 960 C C . SER A 1 118 ? 11.974 -0.479 9.072 1.00 79.69 118 SER A C 1
ATOM 962 O O . SER A 1 118 ? 11.252 0.067 9.907 1.00 79.69 118 SER A O 1
ATOM 964 N N . VAL A 1 119 ? 11.497 -0.926 7.903 1.00 80.25 119 VAL A N 1
ATOM 965 C CA . VAL A 1 119 ? 10.061 -0.900 7.543 1.00 80.25 119 VAL A CA 1
ATOM 966 C C . VAL A 1 119 ? 9.221 -1.558 8.638 1.00 80.25 119 VAL A C 1
ATOM 968 O O . VAL A 1 119 ? 8.156 -1.066 8.986 1.00 80.25 119 VAL A O 1
ATOM 971 N N . LYS A 1 120 ? 9.737 -2.637 9.237 1.00 83.12 120 LYS A N 1
ATOM 972 C CA . LYS A 1 120 ? 9.069 -3.375 10.310 1.00 83.12 120 LYS A CA 1
ATOM 973 C C . LYS A 1 120 ? 8.835 -2.524 11.564 1.00 83.12 120 LYS A C 1
ATOM 975 O O . LYS A 1 120 ? 7.793 -2.671 12.196 1.00 83.12 120 LYS A O 1
ATOM 980 N N . GLN A 1 121 ? 9.788 -1.669 11.939 1.00 84.69 121 GLN A N 1
ATOM 981 C CA . GLN A 1 121 ? 9.624 -0.752 13.074 1.00 84.69 121 GLN A CA 1
ATOM 982 C C . GLN A 1 121 ? 8.593 0.330 12.769 1.00 84.69 121 GLN A C 1
ATOM 984 O O . GLN A 1 121 ? 7.683 0.523 13.569 1.00 84.69 121 GLN A O 1
ATOM 989 N N . ILE A 1 122 ? 8.662 0.942 11.585 1.00 87.62 122 ILE A N 1
ATOM 990 C CA . ILE A 1 122 ? 7.668 1.936 11.162 1.00 87.62 122 ILE A CA 1
ATOM 991 C C . ILE A 1 122 ? 6.269 1.319 11.152 1.00 87.62 122 ILE A C 1
ATOM 993 O O . ILE A 1 122 ? 5.355 1.869 11.755 1.00 87.62 122 ILE A O 1
ATOM 997 N N . GLU A 1 123 ? 6.110 0.151 10.531 1.00 89.62 123 GLU A N 1
ATOM 998 C CA . GLU A 1 123 ? 4.842 -0.578 10.491 1.00 89.62 123 GLU A CA 1
ATOM 999 C C . GLU A 1 123 ? 4.285 -0.811 11.896 1.00 89.62 123 GLU A C 1
ATOM 1001 O O . GLU A 1 123 ? 3.109 -0.561 12.153 1.00 89.62 123 GLU A O 1
ATOM 1006 N N . MET A 1 124 ? 5.127 -1.245 12.834 1.00 89.19 124 MET A N 1
ATOM 1007 C CA . MET A 1 124 ? 4.725 -1.453 14.223 1.00 89.19 124 MET A CA 1
ATOM 1008 C C . MET A 1 124 ? 4.241 -0.156 14.885 1.00 89.19 124 MET A C 1
ATOM 1010 O O . MET A 1 124 ? 3.174 -0.158 15.498 1.00 89.19 124 MET A O 1
ATOM 1014 N N . CYS A 1 125 ? 4.970 0.949 14.721 1.00 91.38 125 CYS A N 1
ATOM 1015 C CA . CYS A 1 125 ? 4.587 2.255 15.257 1.00 91.38 125 CYS A CA 1
ATOM 1016 C C . CYS A 1 125 ? 3.294 2.791 14.627 1.00 91.38 125 CYS A C 1
ATOM 1018 O O . CYS A 1 125 ? 2.441 3.334 15.334 1.00 91.38 125 CYS A O 1
ATOM 1020 N N . CYS A 1 126 ? 3.110 2.603 13.317 1.00 92.69 126 CYS A N 1
ATOM 1021 C CA . CYS A 1 126 ? 1.883 2.985 12.630 1.00 92.69 126 CYS A CA 1
ATOM 1022 C C . CYS A 1 126 ? 0.684 2.173 13.135 1.00 92.69 126 CYS A C 1
ATOM 1024 O O . CYS A 1 126 ? -0.361 2.755 13.419 1.00 92.69 126 CYS A O 1
ATOM 1026 N N . ARG A 1 127 ? 0.832 0.850 13.317 1.00 92.38 127 ARG A N 1
ATOM 1027 C CA . ARG A 1 127 ? -0.222 -0.005 13.895 1.00 92.38 127 ARG A CA 1
ATOM 1028 C C . ARG A 1 127 ? -0.602 0.417 15.309 1.00 92.38 127 ARG A C 1
ATOM 1030 O O . ARG A 1 127 ? -1.788 0.441 15.626 1.00 92.38 127 ARG A O 1
ATOM 1037 N N . GLU A 1 128 ? 0.383 0.740 16.144 1.00 92.50 128 GLU A N 1
ATOM 1038 C CA . GLU A 1 128 ? 0.123 1.198 17.511 1.00 92.50 128 GLU A CA 1
ATOM 1039 C C . GLU A 1 128 ? -0.665 2.507 17.501 1.00 92.50 128 GLU A C 1
ATOM 1041 O O . GLU A 1 128 ? -1.708 2.610 18.139 1.00 92.50 128 GLU A O 1
ATOM 1046 N N . THR A 1 129 ? -0.227 3.460 16.680 1.00 94.38 129 THR A N 1
ATOM 1047 C CA . THR A 1 129 ? -0.882 4.763 16.526 1.00 94.38 129 THR A CA 1
ATOM 1048 C C . THR A 1 129 ? -2.313 4.617 16.001 1.00 94.38 129 THR A C 1
ATOM 1050 O O . THR A 1 129 ? -3.236 5.250 16.504 1.00 94.38 129 THR A O 1
ATOM 1053 N N . LEU A 1 130 ? -2.545 3.715 15.042 1.00 93.44 130 LEU A N 1
ATOM 1054 C CA . LEU A 1 130 ? -3.874 3.432 14.491 1.00 93.44 130 LEU A CA 1
ATOM 1055 C C . LEU A 1 130 ? -4.887 2.920 15.525 1.00 93.44 130 LEU A C 1
ATOM 1057 O O . LEU A 1 130 ? -6.093 2.997 15.270 1.00 93.44 130 LEU A O 1
ATOM 1061 N N . LYS A 1 131 ? -4.454 2.424 16.694 1.00 91.81 131 LYS A N 1
ATOM 1062 C CA . LYS A 1 131 ? -5.380 2.034 17.771 1.00 91.81 131 LYS A CA 1
ATOM 1063 C C . LYS A 1 131 ? -6.196 3.224 18.286 1.00 91.81 131 LYS A C 1
ATOM 1065 O O . LYS A 1 131 ? -7.343 3.020 18.682 1.00 91.81 131 LYS A O 1
ATOM 1070 N N . GLU A 1 132 ? -5.656 4.441 18.211 1.00 94.44 132 GLU A N 1
ATOM 1071 C CA . GLU A 1 132 ? -6.357 5.687 18.560 1.00 94.44 132 GLU A CA 1
ATOM 1072 C C . GLU A 1 132 ? -7.470 6.021 17.547 1.00 94.44 132 GLU A C 1
ATOM 1074 O O . GLU A 1 132 ? -8.477 6.634 17.893 1.00 94.44 132 GLU A O 1
ATOM 1079 N N . TYR A 1 133 ? -7.352 5.531 16.308 1.00 93.75 133 TYR A N 1
ATOM 1080 C CA . TYR A 1 133 ? -8.243 5.859 15.191 1.00 93.75 133 TYR A CA 1
ATOM 1081 C C . TYR A 1 133 ? -9.255 4.751 14.864 1.00 93.75 133 TYR A C 1
ATOM 1083 O O . TYR A 1 133 ? -9.860 4.762 13.792 1.00 93.75 133 TYR A O 1
ATOM 1091 N N . ARG A 1 134 ? -9.496 3.786 15.767 1.00 90.88 134 ARG A N 1
ATOM 1092 C CA . ARG A 1 134 ? -10.348 2.603 15.496 1.00 90.88 134 ARG A CA 1
ATOM 1093 C C . ARG A 1 134 ? -11.705 2.932 14.869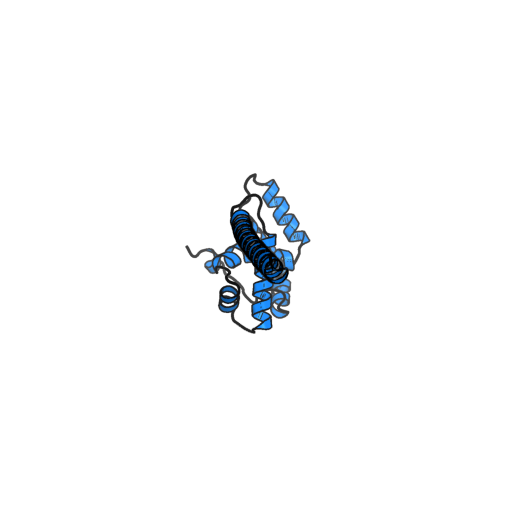 1.00 90.88 134 ARG A C 1
ATOM 1095 O O . ARG A 1 134 ? -12.103 2.270 13.911 1.00 90.88 134 ARG A O 1
ATOM 1102 N N . ALA A 1 135 ? -12.410 3.938 15.388 1.00 92.88 135 ALA A N 1
ATOM 1103 C CA . ALA A 1 135 ? -13.721 4.333 14.869 1.00 92.88 135 ALA A CA 1
ATOM 1104 C C . ALA A 1 135 ? -13.632 4.901 13.440 1.00 92.88 135 ALA A C 1
ATOM 1106 O O . ALA A 1 135 ? -14.436 4.546 12.578 1.00 92.88 135 ALA A O 1
ATOM 1107 N N . GLN A 1 136 ? -12.625 5.734 13.170 1.00 94.19 136 GLN A N 1
ATOM 1108 C CA . GLN A 1 136 ? -12.383 6.310 11.848 1.00 94.19 136 GLN A CA 1
ATOM 1109 C C . GLN A 1 136 ? -11.931 5.247 10.846 1.00 94.19 136 GLN A C 1
ATOM 1111 O O . GLN A 1 136 ? -12.480 5.186 9.749 1.00 94.19 136 GLN A O 1
ATOM 1116 N N . SER A 1 137 ? -11.006 4.364 11.228 1.00 93.25 137 SER A N 1
ATOM 1117 C CA . SER A 1 137 ? -10.570 3.246 10.389 1.00 93.25 137 SER A CA 1
ATOM 1118 C C . SER A 1 137 ? -11.735 2.327 10.034 1.00 93.25 137 SER A C 1
ATOM 1120 O O . SER A 1 137 ? -11.863 1.933 8.879 1.00 93.25 137 SER A O 1
ATOM 1122 N N . LYS A 1 138 ? -12.628 2.029 10.989 1.00 92.75 138 LYS A N 1
ATOM 1123 C CA . LYS A 1 138 ? -13.840 1.241 10.723 1.00 92.75 138 LYS A CA 1
ATOM 1124 C C . LYS A 1 138 ? -14.723 1.915 9.670 1.00 92.75 138 LYS A C 1
ATOM 1126 O O . LYS A 1 138 ? -15.047 1.287 8.666 1.00 92.75 138 LYS A O 1
ATOM 1131 N N . ARG A 1 139 ? -15.028 3.204 9.853 1.00 94.81 139 ARG A N 1
ATOM 1132 C CA . ARG A 1 139 ? -15.823 3.987 8.896 1.00 94.81 139 ARG A CA 1
ATOM 1133 C C . ARG A 1 139 ? -15.181 4.010 7.504 1.00 94.81 139 ARG A C 1
ATOM 1135 O O . ARG A 1 139 ? -15.852 3.763 6.512 1.00 94.81 139 ARG A O 1
ATOM 1142 N N . LEU A 1 140 ? -13.871 4.244 7.412 1.00 94.38 140 LEU A N 1
ATOM 1143 C CA . LEU A 1 140 ? -13.164 4.271 6.127 1.00 94.38 140 LEU A CA 1
ATOM 1144 C C . LEU A 1 140 ? -13.132 2.899 5.436 1.00 94.38 140 LEU A C 1
ATOM 1146 O O . LEU A 1 140 ? -13.144 2.841 4.209 1.00 94.38 140 LEU A O 1
ATOM 1150 N N . LYS A 1 141 ? -13.111 1.795 6.190 1.00 92.88 141 LYS A N 1
ATOM 1151 C CA . LYS A 1 141 ? -13.242 0.437 5.635 1.00 92.88 141 LYS A CA 1
ATOM 1152 C C . LYS A 1 141 ? -14.654 0.186 5.096 1.00 92.88 141 LYS A C 1
ATOM 1154 O O . LYS A 1 141 ? -14.786 -0.400 4.027 1.00 92.88 141 LYS A O 1
ATOM 1159 N N . GLU A 1 142 ? -15.689 0.665 5.787 1.00 91.44 142 GLU A N 1
ATOM 1160 C CA . GLU A 1 142 ? -17.091 0.600 5.332 1.00 91.44 142 GLU A CA 1
ATOM 1161 C C . GLU A 1 142 ? -17.333 1.458 4.078 1.00 91.44 142 GLU A C 1
ATOM 1163 O O . GLU A 1 142 ? -17.999 1.018 3.145 1.00 91.44 142 GLU A O 1
ATOM 1168 N N . GLU A 1 143 ? -16.713 2.639 4.001 1.00 92.06 143 GLU A N 1
ATOM 1169 C CA . GLU A 1 143 ? -16.701 3.507 2.811 1.00 92.06 143 GLU A CA 1
ATOM 1170 C C . GLU A 1 143 ? -15.821 2.958 1.668 1.00 92.06 143 GLU A C 1
ATOM 1172 O O . GLU A 1 143 ? -15.730 3.562 0.598 1.00 92.06 143 GLU A O 1
ATOM 1177 N N . GLY A 1 144 ? -15.116 1.844 1.890 1.00 89.94 144 GLY A N 1
ATOM 1178 C CA . GLY A 1 144 ? -14.196 1.243 0.929 1.00 89.94 144 GLY A CA 1
ATOM 1179 C C . GLY A 1 144 ? -12.897 2.026 0.715 1.00 89.94 144 GLY A C 1
ATOM 1180 O O . GLY A 1 144 ? -12.126 1.671 -0.164 1.00 89.94 144 GLY A O 1
ATOM 1181 N N . LYS A 1 145 ? -12.604 3.070 1.492 1.00 92.81 145 LYS A N 1
ATOM 1182 C CA . LYS A 1 145 ? -11.345 3.835 1.403 1.00 92.81 145 LYS A CA 1
ATOM 1183 C C . LYS A 1 145 ? -10.141 3.085 1.978 1.00 92.81 145 LYS A C 1
ATOM 1185 O O . LYS A 1 145 ? -9.004 3.430 1.666 1.00 92.81 145 LYS A O 1
ATOM 1190 N N . LEU A 1 146 ? -10.390 2.055 2.783 1.00 93.75 146 LEU A N 1
ATOM 1191 C CA . LEU A 1 146 ? -9.398 1.123 3.312 1.00 93.75 146 LEU A CA 1
ATOM 1192 C C . LEU A 1 146 ? -9.793 -0.317 2.976 1.00 93.75 146 LEU A C 1
ATOM 1194 O O . LEU A 1 146 ? -10.963 -0.619 2.740 1.00 93.75 146 LEU A O 1
ATOM 1198 N N . LEU A 1 147 ? -8.820 -1.228 3.002 1.00 88.94 147 LEU A N 1
ATOM 1199 C CA . LEU A 1 147 ? -9.086 -2.655 2.839 1.00 88.94 147 LEU A CA 1
ATOM 1200 C C . LEU A 1 147 ? -9.990 -3.164 3.977 1.00 88.94 147 LEU A C 1
ATOM 1202 O O . LEU A 1 147 ? -9.690 -2.885 5.145 1.00 88.94 147 LEU A O 1
ATOM 1206 N N . PRO A 1 148 ? -11.043 -3.955 3.678 1.00 83.56 148 PRO A N 1
ATOM 1207 C CA . PRO A 1 148 ? -11.971 -4.505 4.669 1.00 83.56 148 PRO A CA 1
ATOM 1208 C C . PRO A 1 148 ? -11.333 -5.685 5.420 1.00 83.56 148 PRO A C 1
ATOM 1210 O O . PRO A 1 148 ? -11.786 -6.825 5.357 1.00 83.56 148 PRO A O 1
ATOM 1213 N N . PHE A 1 149 ? -10.214 -5.420 6.087 1.00 80.25 149 PHE A N 1
ATOM 1214 C CA . PHE A 1 149 ? -9.366 -6.412 6.727 1.00 80.25 149 PHE A CA 1
ATOM 1215 C C . PHE A 1 149 ? -8.874 -5.893 8.081 1.00 80.25 149 PHE A C 1
ATOM 1217 O O . PHE A 1 149 ? -8.430 -4.751 8.185 1.00 80.25 149 PHE A O 1
ATOM 1224 N N . TYR A 1 150 ? -8.970 -6.732 9.113 1.00 79.12 150 TYR A N 1
ATOM 1225 C CA . TYR A 1 150 ? -8.623 -6.399 10.497 1.00 79.12 150 TYR A CA 1
ATOM 1226 C C . TYR A 1 150 ? -7.647 -7.450 11.033 1.00 79.12 150 TYR A C 1
ATOM 1228 O O . TYR A 1 150 ? -8.077 -8.449 11.609 1.00 79.12 150 TYR A O 1
ATOM 1236 N N . PRO A 1 151 ? -6.342 -7.290 10.779 1.00 75.44 151 PRO A N 1
ATOM 1237 C CA . PRO A 1 151 ? -5.355 -8.264 11.223 1.00 75.44 151 PRO A CA 1
ATOM 1238 C C . PRO A 1 151 ? -5.184 -8.251 12.749 1.00 75.44 151 PRO A C 1
ATOM 1240 O O . PRO A 1 151 ? -4.913 -7.201 13.330 1.00 75.44 151 PRO A O 1
ATOM 1243 N N . GLY A 1 152 ? -5.306 -9.420 13.387 1.00 75.31 152 GLY A N 1
ATOM 1244 C CA . GLY A 1 152 ? -4.864 -9.645 14.769 1.00 75.31 152 GLY A CA 1
ATOM 1245 C C . GLY A 1 152 ? -3.343 -9.836 14.868 1.00 75.31 152 GLY A C 1
ATOM 1246 O O . GLY A 1 152 ? -2.651 -9.915 13.853 1.00 75.31 152 GLY A O 1
ATOM 1247 N N . GLU A 1 153 ? -2.787 -9.923 16.079 1.00 75.00 153 GLU A N 1
ATOM 1248 C CA . GLU A 1 153 ? -1.334 -10.101 16.281 1.00 75.00 153 GLU A CA 1
ATOM 1249 C C . GLU A 1 153 ? -0.804 -11.420 15.677 1.00 75.00 153 GLU A C 1
ATOM 1251 O O . GLU A 1 153 ? 0.332 -11.505 15.202 1.00 75.00 153 GLU A O 1
ATOM 1256 N N . GLU A 1 154 ? -1.647 -12.448 15.593 1.00 76.12 154 GLU A N 1
ATOM 1257 C CA . GLU A 1 154 ? -1.362 -13.723 14.932 1.00 76.12 154 GLU A CA 1
ATOM 1258 C C . GLU A 1 154 ? -1.063 -13.577 13.430 1.00 76.12 154 GLU A C 1
ATOM 1260 O O . GLU A 1 154 ? -0.314 -14.370 12.853 1.00 76.12 154 GLU A O 1
ATOM 1265 N N . PHE A 1 155 ? -1.597 -12.532 12.790 1.00 72.00 155 PHE A N 1
ATOM 1266 C CA . PHE A 1 155 ? -1.333 -12.234 11.383 1.00 72.00 155 PHE A CA 1
ATOM 1267 C C . PHE A 1 155 ? 0.134 -11.858 11.143 1.00 72.00 155 PHE A C 1
ATOM 1269 O O . PHE A 1 155 ? 0.694 -12.193 10.097 1.00 72.00 155 PHE A O 1
ATOM 1276 N N . TYR A 1 156 ? 0.767 -11.213 12.126 1.00 67.62 156 TYR A N 1
ATOM 1277 C CA . TYR A 1 156 ? 2.126 -10.675 12.036 1.00 67.62 156 TYR A CA 1
ATOM 1278 C C . TYR A 1 156 ? 3.201 -11.623 12.584 1.00 67.62 156 TYR A C 1
ATOM 1280 O O . TYR A 1 156 ? 4.387 -11.426 12.324 1.00 67.62 156 TYR A O 1
ATOM 1288 N N . THR A 1 157 ? 2.808 -12.656 13.333 1.00 67.56 157 THR A N 1
ATOM 1289 C CA . THR A 1 157 ? 3.728 -13.560 14.049 1.00 67.56 157 THR A CA 1
ATOM 1290 C C . THR A 1 157 ? 4.006 -14.885 13.330 1.00 67.56 157 THR A C 1
ATOM 1292 O O . THR A 1 157 ? 4.893 -15.627 13.757 1.00 67.56 157 THR A O 1
ATOM 1295 N N . ARG A 1 158 ? 3.320 -15.196 12.217 1.00 54.50 158 ARG A N 1
ATOM 1296 C CA . ARG A 1 158 ? 3.589 -16.422 11.439 1.00 54.50 158 ARG A CA 1
ATOM 1297 C C . ARG A 1 158 ? 4.947 -16.357 10.718 1.00 54.50 158 ARG A C 1
ATOM 1299 O O . ARG A 1 158 ? 5.103 -15.581 9.770 1.00 54.50 158 ARG A O 1
ATOM 1306 N N . LYS A 1 159 ? 5.875 -17.190 11.212 1.00 49.25 159 LYS A N 1
ATOM 1307 C CA . LYS A 1 159 ? 7.167 -17.564 10.612 1.00 49.25 159 LYS A CA 1
ATOM 1308 C C . LYS A 1 159 ? 6.980 -18.323 9.303 1.00 49.25 159 LYS A C 1
ATOM 1310 O O . LYS A 1 159 ? 6.036 -19.142 9.242 1.00 49.25 159 LYS A O 1
#

pLDDT: mean 82.97, std 12.69, range [40.97, 95.44]

Organism: NCBI:txid174260

Secondary structure (DSSP, 8-state):
--HHHHHHHHHHHHHHHHHHHHHHHHHHHHHHHHHHHHHHHHHHS-SS--HHHHHHHHHHHHHHHHHHT--HHHHHHHHT--HHHHHTTHHHHHHHHH-HHHHHHHHHHHHHH-SS--HHHHHHHHHHHHGGGHHHHHHHHHTTSS-S----HHHHH--

Sequence (159 aa):
MDVKDELQATLKQSKKFQDLSNRREAELQKTISAMQRRIDELEGVISGLNLDGVHKRYKRVLKIVQEKRCSLAEAMRQYGVPRNTLRDCIGICELFIVDEEKYERVLGCERDKSWKVSVKQIEMCCRETLKEYRAQSKRLKEEGKLLPFYPGEEFYTRK

InterPro domains:
  IPR031591 Coiled-coil domain-containing protein 106 [PF15794] (51-148)